Protein AF-A0A6P2BL40-F1 (afdb_monomer)

Organism: NCBI:txid2480626

Solvent-accessible surface area (backbone atoms only — not comparable to full-atom values): 5253 Å² total; per-residue (Å²): 107,69,71,59,49,71,74,36,64,90,84,48,86,89,82,88,74,70,84,94,47,65,71,63,38,35,65,53,48,53,50,52,60,61,49,58,78,47,88,80,55,86,58,92,46,70,66,57,43,50,52,51,52,52,54,44,51,51,54,50,66,76,30,62,72,58,56,51,49,25,36,52,72,33,74,57,68,92,68,79,77,79,134

Radius of gyration: 16.32 Å; Cα contacts (8 Å, |Δi|>4): 34; chains: 1; bounding box: 32×29×41 Å

Foldseek 3Di:
DVVVQVVPVVPDDDDDDDPPPVQLPLVVLVVCQLCVPVVPDPDPDPVSVVVSSVVSVVVCVVCVVSSVVSNVSSVDDPDDDDD

Sequence (83 aa):
MGRFVGSHLDWLTEVRLPAYAPELNAAEGAWSNMKSGLGNLAARDADQLAAIVKNRLKRIQYRPALIEGFLAQTGLTLEPQPP

InterPro domains:
  IPR036397 Ribonuclease H superfamily [G3DSA:3.30.420.10] (4-83)
  IPR038717 Tc1-like transposase, DDE domain [PF13358] (4-49)

pLDDT: mean 92.06, std 8.3, range [54.91, 98.0]

Mean predicted aligned error: 4.61 Å

Structure (mmCIF, N/CA/C/O backbone):
data_AF-A0A6P2BL40-F1
#
_entry.id   AF-A0A6P2BL40-F1
#
loop_
_atom_site.group_PDB
_atom_site.id
_atom_site.type_symbol
_atom_site.label_atom_id
_atom_site.label_alt_id
_atom_site.label_comp_id
_atom_site.label_asym_id
_atom_site.label_entity_id
_atom_site.label_seq_id
_atom_site.pdbx_PDB_ins_code
_atom_site.Cartn_x
_atom_site.Cartn_y
_atom_site.Cartn_z
_atom_site.occupancy
_atom_site.B_iso_or_equiv
_atom_site.auth_seq_id
_atom_site.auth_comp_id
_atom_site.auth_asym_id
_atom_site.auth_atom_id
_atom_site.pdbx_PDB_model_num
ATOM 1 N N . MET A 1 1 ? -13.583 -16.279 1.627 1.00 79.56 1 MET A N 1
ATOM 2 C CA . MET A 1 1 ? -13.192 -15.108 2.439 1.00 79.56 1 MET A CA 1
ATOM 3 C C . MET A 1 1 ? -13.829 -15.127 3.827 1.00 79.56 1 MET A C 1
ATOM 5 O O . MET A 1 1 ? -13.091 -15.297 4.782 1.00 79.56 1 MET A O 1
ATOM 9 N N . GLY A 1 2 ? -15.163 -15.091 3.969 1.00 86.88 2 GLY A N 1
ATOM 10 C CA . GLY A 1 2 ? -15.819 -15.049 5.294 1.00 86.88 2 GLY A CA 1
ATOM 11 C C . GLY A 1 2 ? -15.440 -16.178 6.267 1.00 86.88 2 GLY A C 1
ATOM 12 O O . GLY A 1 2 ? -15.210 -15.917 7.439 1.00 86.88 2 GLY A O 1
ATOM 13 N N . ARG A 1 3 ? -15.265 -17.418 5.781 1.00 90.69 3 ARG A N 1
ATOM 14 C CA . ARG A 1 3 ? -14.780 -18.542 6.611 1.00 90.69 3 ARG A CA 1
ATOM 15 C C . ARG A 1 3 ? -13.369 -18.323 7.170 1.00 90.69 3 ARG A C 1
ATOM 17 O O . ARG A 1 3 ? -13.095 -18.770 8.272 1.00 90.69 3 ARG A O 1
ATOM 24 N N . PHE A 1 4 ? -12.494 -17.664 6.411 1.00 93.12 4 PHE A N 1
ATOM 25 C CA . PHE A 1 4 ? -11.133 -17.352 6.849 1.00 93.12 4 PHE A CA 1
ATOM 26 C C . PHE A 1 4 ? -11.145 -16.237 7.895 1.00 93.12 4 PHE A C 1
ATOM 28 O O . PHE A 1 4 ? -10.490 -16.366 8.916 1.00 93.12 4 PHE A O 1
ATOM 35 N N . VAL A 1 5 ? -11.930 -15.178 7.676 1.00 93.19 5 VAL A N 1
ATOM 36 C CA . VAL A 1 5 ? -12.092 -14.103 8.668 1.00 93.19 5 VAL A CA 1
ATOM 37 C C . VAL A 1 5 ? -12.682 -14.661 9.966 1.00 93.19 5 VAL A C 1
ATOM 39 O O . VAL A 1 5 ? -12.127 -14.450 11.037 1.00 93.19 5 VAL A O 1
ATOM 42 N N . GLY A 1 6 ? -13.746 -15.464 9.869 1.00 92.81 6 GLY A N 1
ATOM 43 C CA . GLY A 1 6 ? -14.408 -16.059 11.031 1.00 92.81 6 GLY A CA 1
ATOM 44 C C . GLY A 1 6 ? -13.547 -17.041 11.832 1.00 92.81 6 GLY A C 1
ATOM 45 O O . GLY A 1 6 ? -13.840 -17.267 13.000 1.00 92.81 6 GLY A O 1
ATOM 46 N N . SER A 1 7 ? -12.489 -17.615 11.245 1.00 95.62 7 SER A N 1
ATOM 47 C CA . SER A 1 7 ? -11.562 -18.507 11.956 1.00 95.62 7 SER A CA 1
ATOM 48 C C . SER A 1 7 ? -10.358 -17.796 12.585 1.00 95.62 7 SER A C 1
ATOM 50 O O . SER A 1 7 ? -9.547 -18.475 13.200 1.00 95.62 7 SER A O 1
ATOM 52 N N . HIS A 1 8 ? -10.217 -16.478 12.405 1.00 95.12 8 HIS A N 1
ATOM 53 C CA . HIS A 1 8 ? -9.053 -15.693 12.849 1.00 95.12 8 HIS A CA 1
ATOM 54 C C . HIS A 1 8 ? -9.458 -14.408 13.592 1.00 95.12 8 HIS A C 1
ATOM 56 O O . HIS A 1 8 ? -8.756 -13.399 13.552 1.00 95.12 8 HIS A O 1
ATOM 62 N N . LEU A 1 9 ? -10.619 -14.421 14.255 1.00 91.31 9 LEU A N 1
ATOM 63 C CA . LEU A 1 9 ? -11.138 -13.263 14.996 1.00 91.31 9 LEU A CA 1
ATOM 64 C C . LEU A 1 9 ? -10.269 -12.875 16.208 1.00 91.31 9 LEU A C 1
ATOM 66 O O . LEU A 1 9 ? -10.479 -11.818 16.792 1.00 91.31 9 LEU A O 1
ATOM 70 N N . ASP A 1 10 ? -9.305 -13.716 16.588 1.00 94.81 10 ASP A N 1
ATOM 71 C CA . ASP A 1 10 ? -8.327 -13.463 17.645 1.00 94.81 10 ASP A CA 1
ATOM 72 C C . ASP A 1 10 ? -7.270 -12.414 17.257 1.00 94.81 10 ASP A C 1
ATOM 74 O O . ASP A 1 10 ? -6.705 -11.773 18.141 1.00 94.81 10 ASP A O 1
ATOM 78 N N . TRP A 1 11 ? -7.023 -12.197 15.959 1.00 93.50 11 TRP A N 1
ATOM 79 C CA . TRP A 1 11 ? -6.059 -11.195 15.477 1.00 93.50 11 TRP A CA 1
ATOM 80 C C . TRP A 1 11 ? -6.518 -10.382 14.255 1.00 93.50 11 TRP A C 1
ATOM 82 O O . TRP A 1 11 ? -5.817 -9.450 13.857 1.00 93.50 11 TRP A O 1
ATOM 92 N N . LEU A 1 12 ? -7.671 -10.697 13.650 1.00 91.31 12 LEU A N 1
ATOM 93 C CA . LEU A 1 12 ? -8.179 -10.032 12.448 1.00 91.31 12 LEU A CA 1
ATOM 94 C C . LEU A 1 12 ? -9.570 -9.420 12.665 1.00 91.31 12 LEU A C 1
ATOM 96 O O . LEU A 1 12 ? -10.558 -10.133 12.839 1.00 91.31 12 LEU A O 1
ATOM 100 N N . THR A 1 13 ? -9.658 -8.096 12.528 1.00 89.50 13 THR A N 1
ATOM 101 C CA . THR A 1 13 ? -10.923 -7.346 12.504 1.00 89.50 13 THR A CA 1
ATOM 102 C C . THR A 1 13 ? -11.295 -6.986 11.065 1.00 89.50 13 THR A C 1
ATOM 104 O O . THR A 1 13 ? -10.491 -6.399 10.342 1.00 89.50 13 THR A O 1
ATOM 107 N N . GLU A 1 14 ? -12.517 -7.311 10.633 1.00 89.75 14 GLU A N 1
ATOM 108 C CA . GLU A 1 14 ? -13.045 -6.912 9.320 1.00 89.75 14 GLU A CA 1
ATOM 109 C C . GLU A 1 14 ? -13.881 -5.632 9.439 1.00 89.75 14 GLU A C 1
ATOM 111 O O . GLU A 1 14 ? -14.888 -5.603 10.144 1.00 89.75 14 GLU A O 1
ATOM 116 N N . VAL A 1 15 ? -13.505 -4.596 8.687 1.00 88.31 15 VAL A N 1
ATOM 117 C CA . VAL A 1 15 ? -14.307 -3.380 8.496 1.00 88.31 15 VAL A CA 1
ATOM 118 C C . VAL A 1 15 ? -14.829 -3.380 7.062 1.00 88.31 15 VAL A C 1
ATOM 120 O O . VAL A 1 15 ? -14.045 -3.416 6.113 1.00 88.31 15 VAL A O 1
ATOM 123 N N . ARG A 1 16 ? -16.156 -3.366 6.882 1.00 89.81 16 ARG A N 1
ATOM 124 C CA . ARG A 1 16 ? -16.764 -3.298 5.545 1.00 89.81 16 ARG A CA 1
ATOM 125 C C . ARG A 1 16 ? -16.936 -1.846 5.120 1.00 89.81 16 ARG A C 1
ATOM 127 O O . ARG A 1 16 ? -17.640 -1.090 5.781 1.00 89.81 16 ARG A O 1
ATOM 134 N N . LEU A 1 17 ? -16.343 -1.491 3.987 1.00 91.19 17 LEU A N 1
ATOM 135 C CA . LEU A 1 17 ? -16.577 -0.202 3.343 1.00 91.19 17 LEU A CA 1
ATOM 136 C C . LEU A 1 17 ? -17.830 -0.262 2.448 1.00 91.19 17 LEU A C 1
ATOM 138 O O . LEU A 1 17 ? -18.151 -1.336 1.925 1.00 91.19 17 LEU A O 1
ATOM 142 N N . PRO A 1 18 ? -18.538 0.865 2.248 1.00 94.81 18 PRO A N 1
ATOM 143 C CA . PRO A 1 18 ? -19.608 0.965 1.262 1.00 94.81 18 PRO A CA 1
ATOM 144 C C . PRO A 1 18 ? -19.144 0.557 -0.142 1.00 94.81 18 PRO A C 1
ATOM 146 O O . PRO A 1 18 ? -17.989 0.759 -0.527 1.00 94.81 18 PRO A O 1
ATOM 149 N N . ALA A 1 19 ? -20.058 -0.001 -0.936 1.00 95.44 19 ALA A N 1
ATOM 150 C CA . ALA A 1 19 ? -19.782 -0.272 -2.342 1.00 95.44 19 ALA A CA 1
ATOM 151 C C . ALA A 1 19 ? -19.518 1.042 -3.098 1.00 95.44 19 ALA A C 1
ATOM 153 O O . ALA A 1 19 ? -20.153 2.054 -2.814 1.00 95.44 19 ALA A O 1
ATOM 154 N N . TYR A 1 20 ? -18.620 1.003 -4.086 1.00 93.31 20 TYR A N 1
ATOM 155 C CA . TYR A 1 20 ? -18.261 2.159 -4.922 1.00 93.31 20 TYR A CA 1
ATOM 156 C C . TYR A 1 20 ? -17.707 3.376 -4.160 1.00 93.31 20 TYR A C 1
ATOM 158 O O . TYR A 1 20 ? -17.852 4.495 -4.638 1.00 93.31 20 TYR A O 1
ATOM 166 N N . ALA A 1 21 ? -17.025 3.151 -3.032 1.00 95.38 21 ALA A N 1
ATOM 167 C CA . ALA A 1 21 ? -16.354 4.194 -2.251 1.00 95.38 21 ALA A CA 1
ATOM 168 C C . ALA A 1 21 ? -14.810 4.089 -2.329 1.00 95.38 21 ALA A C 1
ATOM 170 O O . ALA A 1 21 ? -14.159 3.761 -1.330 1.00 95.38 21 ALA A O 1
ATOM 171 N N . PRO A 1 22 ? -14.180 4.280 -3.509 1.00 94.62 22 PRO A N 1
ATOM 172 C CA . PRO A 1 22 ? -12.723 4.201 -3.649 1.00 94.62 22 PRO A CA 1
ATOM 173 C C . PRO A 1 22 ? -11.979 5.257 -2.817 1.00 94.62 22 PRO A C 1
ATOM 175 O O . PRO A 1 22 ? -10.844 5.022 -2.414 1.00 94.62 22 PRO A O 1
ATOM 178 N N . GLU A 1 23 ? -12.612 6.389 -2.514 1.00 94.50 23 GLU A N 1
ATOM 179 C CA . GLU A 1 23 ? -12.091 7.440 -1.637 1.00 94.50 23 GLU A CA 1
ATOM 180 C C . GLU A 1 23 ? -11.863 6.971 -0.194 1.00 94.50 23 GLU A C 1
ATOM 182 O O . GLU A 1 23 ? -11.034 7.543 0.509 1.00 94.50 23 GLU A O 1
ATOM 187 N N . LEU A 1 24 ? -12.545 5.902 0.231 1.00 95.19 24 LEU A N 1
ATOM 188 C CA . LEU A 1 24 ? -12.354 5.283 1.543 1.00 95.19 24 LEU A CA 1
ATOM 189 C C . LEU A 1 24 ? -11.284 4.178 1.532 1.00 95.19 24 LEU A C 1
ATOM 191 O O . LEU A 1 24 ? -10.906 3.667 2.585 1.00 95.19 24 LEU A O 1
ATOM 195 N N . ASN A 1 25 ? -10.774 3.791 0.359 1.00 93.81 25 ASN A N 1
ATOM 196 C CA . ASN A 1 25 ? -9.767 2.745 0.229 1.00 93.81 25 ASN A CA 1
ATOM 197 C C . ASN A 1 25 ? -8.349 3.335 0.191 1.00 93.81 25 ASN A C 1
ATOM 199 O O . ASN A 1 25 ? -7.852 3.736 -0.862 1.00 93.81 25 ASN A O 1
ATOM 203 N N . ALA A 1 26 ? -7.637 3.292 1.319 1.00 94.69 26 ALA A N 1
ATOM 204 C CA . ALA A 1 26 ? -6.263 3.797 1.426 1.00 94.69 26 ALA A CA 1
ATOM 205 C C . ALA A 1 26 ? -5.280 3.140 0.430 1.00 94.69 26 ALA A C 1
ATOM 207 O O . ALA A 1 26 ? -4.269 3.743 0.053 1.00 94.69 26 ALA A O 1
ATOM 208 N N . ALA A 1 27 ? -5.573 1.922 -0.046 1.00 95.25 27 ALA A N 1
ATOM 209 C CA . ALA A 1 27 ? -4.758 1.263 -1.063 1.00 95.25 27 ALA A CA 1
ATOM 210 C C . ALA A 1 27 ? -4.759 2.022 -2.405 1.00 95.25 27 ALA A C 1
ATOM 212 O O . ALA A 1 27 ? -3.761 1.959 -3.124 1.00 95.25 27 ALA A O 1
ATOM 213 N N . GLU A 1 28 ? -5.809 2.789 -2.725 1.00 96.12 28 GLU A N 1
ATOM 214 C CA . GLU A 1 28 ? -5.846 3.639 -3.925 1.00 96.12 28 GLU A CA 1
ATOM 215 C C . GLU A 1 28 ? -4.788 4.748 -3.870 1.00 96.12 28 GLU A C 1
ATOM 217 O O . GLU A 1 28 ? -4.126 5.032 -4.873 1.00 96.12 28 GLU A O 1
ATOM 222 N N . GLY A 1 29 ? -4.544 5.325 -2.687 1.00 95.44 29 GLY A N 1
ATOM 223 C CA . GLY A 1 29 ? -3.479 6.309 -2.473 1.00 95.44 29 GLY A CA 1
ATOM 224 C C . GLY A 1 29 ? -2.091 5.714 -2.723 1.00 95.44 29 GLY A C 1
ATOM 225 O O . GLY A 1 29 ? -1.291 6.270 -3.487 1.00 95.44 29 GLY A O 1
ATOM 226 N N . ALA A 1 30 ? -1.829 4.529 -2.163 1.00 95.50 30 ALA A N 1
ATOM 227 C CA . ALA A 1 30 ? -0.586 3.794 -2.398 1.00 95.50 30 ALA A CA 1
ATOM 228 C C . ALA A 1 30 ? -0.408 3.417 -3.880 1.00 95.50 30 ALA A C 1
ATOM 230 O O . ALA A 1 30 ? 0.685 3.557 -4.438 1.00 95.50 30 ALA A O 1
ATOM 231 N N . TRP A 1 31 ? -1.486 2.987 -4.540 1.00 95.31 31 TRP A N 1
ATOM 232 C CA . TRP A 1 31 ? -1.499 2.637 -5.958 1.00 95.31 31 TRP A CA 1
ATOM 233 C C . TRP A 1 31 ? -1.217 3.845 -6.855 1.00 95.31 31 TRP A C 1
ATOM 235 O O . TRP A 1 31 ? -0.374 3.770 -7.753 1.00 95.31 31 TRP A O 1
ATOM 245 N N . SER A 1 32 ? -1.870 4.978 -6.595 1.00 95.19 32 SER A N 1
ATOM 246 C CA . SER A 1 32 ? -1.628 6.243 -7.293 1.00 95.19 32 SER A CA 1
ATOM 247 C C . SER A 1 32 ? -0.171 6.693 -7.141 1.00 95.19 32 SER A C 1
ATOM 249 O O . SER A 1 32 ? 0.505 6.976 -8.135 1.00 95.19 32 SER A O 1
ATOM 251 N N . ASN A 1 33 ? 0.366 6.649 -5.916 1.00 95.62 33 ASN A N 1
ATOM 252 C CA . ASN A 1 33 ? 1.761 6.993 -5.645 1.00 95.62 33 ASN A CA 1
ATOM 253 C C . ASN A 1 33 ? 2.745 6.077 -6.390 1.00 95.62 33 ASN A C 1
ATOM 255 O O . ASN A 1 33 ? 3.673 6.561 -7.038 1.00 95.62 33 ASN A O 1
ATOM 259 N N . MET A 1 34 ? 2.518 4.762 -6.353 1.00 95.44 34 MET A N 1
ATOM 26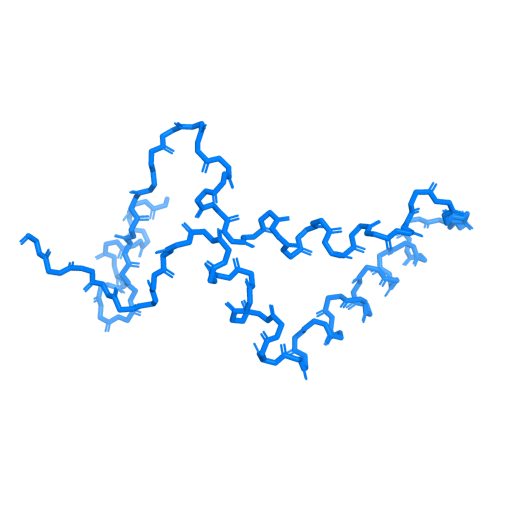0 C CA . MET A 1 34 ? 3.359 3.777 -7.034 1.00 95.44 34 MET A CA 1
ATOM 261 C C . MET A 1 34 ? 3.379 4.005 -8.553 1.00 95.44 34 MET A C 1
ATOM 263 O O . MET A 1 34 ? 4.457 3.998 -9.162 1.00 95.44 34 MET A O 1
ATOM 267 N N . LYS A 1 35 ? 2.207 4.267 -9.148 1.00 94.56 35 LYS A N 1
ATOM 268 C CA . LYS A 1 35 ? 2.045 4.529 -10.585 1.00 94.56 35 LYS A CA 1
ATOM 269 C C . LYS A 1 35 ? 2.587 5.881 -11.035 1.00 94.56 35 LYS A C 1
ATOM 271 O O . LYS A 1 35 ? 2.845 6.046 -12.227 1.00 94.56 35 LYS A O 1
ATOM 276 N N . SER A 1 36 ? 2.768 6.840 -10.129 1.00 92.62 36 SER A N 1
ATOM 277 C CA . SER A 1 36 ? 3.220 8.188 -10.480 1.00 92.62 36 SER A CA 1
ATOM 278 C C . SER A 1 36 ? 4.534 8.151 -11.269 1.00 92.62 36 SER A C 1
ATOM 280 O O . SER A 1 36 ? 5.550 7.632 -10.806 1.00 92.62 36 SER A O 1
ATOM 282 N N . GLY A 1 37 ? 4.521 8.6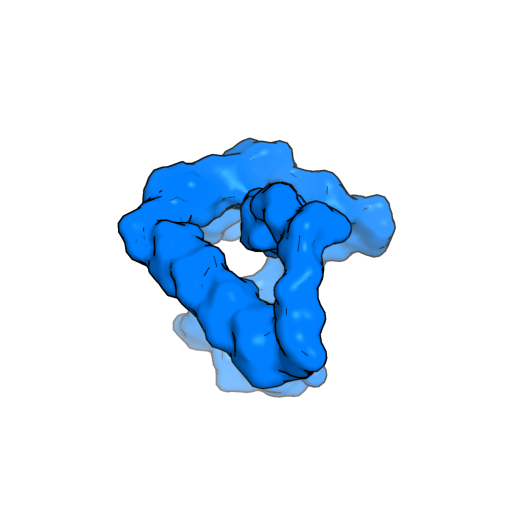41 -12.509 1.00 86.12 37 GLY A N 1
ATOM 283 C CA . GLY A 1 37 ? 5.684 8.606 -13.402 1.00 86.12 37 GLY A CA 1
ATOM 284 C C . GLY A 1 37 ? 6.034 7.231 -13.995 1.00 86.12 37 GLY A C 1
ATOM 285 O O . GLY A 1 37 ? 7.084 7.113 -14.618 1.00 86.12 37 GLY A O 1
ATOM 286 N N . LEU A 1 38 ? 5.201 6.192 -13.8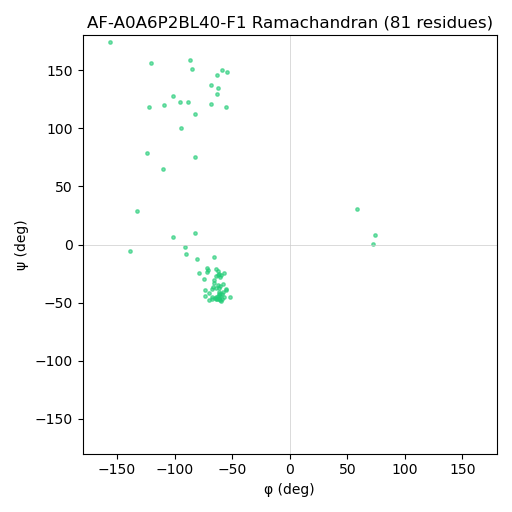27 1.00 91.88 38 LEU A N 1
ATOM 287 C CA . LEU A 1 38 ? 5.324 4.942 -14.599 1.00 91.88 38 LEU A CA 1
ATOM 288 C C . LEU A 1 38 ? 4.754 5.065 -16.016 1.00 91.88 38 LEU A C 1
ATOM 290 O O . LEU A 1 38 ? 5.197 4.336 -16.891 1.00 91.88 38 LEU A O 1
ATOM 294 N N . GLY A 1 39 ? 3.822 5.989 -16.270 1.00 88.62 39 GLY A N 1
ATOM 295 C CA . GLY A 1 39 ? 3.190 6.135 -17.592 1.00 88.62 39 GLY A CA 1
ATOM 296 C C . GLY A 1 39 ? 4.167 6.445 -18.735 1.00 88.62 39 GLY A C 1
ATOM 297 O O . GLY A 1 39 ? 3.913 6.067 -19.870 1.00 88.62 39 GLY A O 1
ATOM 298 N N . ASN A 1 40 ? 5.309 7.062 -18.422 1.00 89.75 40 ASN A N 1
ATOM 299 C CA . ASN A 1 40 ? 6.363 7.385 -19.391 1.00 89.75 40 ASN A CA 1
ATOM 300 C C . ASN A 1 40 ? 7.541 6.395 -19.348 1.00 89.75 40 ASN A C 1
ATOM 302 O O . ASN A 1 40 ? 8.576 6.630 -19.970 1.00 89.75 40 ASN A O 1
ATOM 306 N N . LEU A 1 41 ? 7.435 5.318 -18.568 1.00 91.81 41 LEU A N 1
ATOM 307 C CA . LEU A 1 41 ? 8.503 4.339 -18.418 1.00 91.81 41 LEU A CA 1
ATOM 308 C C . LEU A 1 41 ? 8.466 3.337 -19.578 1.00 91.81 41 LEU A C 1
ATOM 310 O O . LEU A 1 41 ? 7.582 2.487 -19.645 1.00 91.81 41 LEU A O 1
ATOM 314 N N . ALA A 1 42 ? 9.484 3.370 -20.433 1.00 93.06 42 ALA A N 1
ATOM 315 C CA . ALA A 1 42 ? 9.698 2.360 -21.466 1.00 93.06 42 ALA A CA 1
ATOM 316 C C . ALA A 1 42 ? 10.406 1.120 -20.882 1.00 93.06 42 ALA A C 1
ATOM 318 O O . ALA A 1 42 ? 11.612 0.933 -21.053 1.00 93.06 42 ALA A O 1
ATOM 319 N N . ALA A 1 43 ? 9.670 0.288 -20.138 1.00 93.81 43 ALA A N 1
ATOM 320 C CA . ALA A 1 43 ? 10.175 -1.020 -19.719 1.00 93.81 43 ALA A CA 1
ATOM 321 C C . ALA A 1 43 ? 10.302 -1.949 -20.940 1.00 93.81 43 ALA A C 1
ATOM 323 O O . ALA A 1 43 ? 9.420 -1.981 -21.794 1.00 93.81 43 ALA A O 1
ATOM 324 N N . ARG A 1 44 ? 11.404 -2.698 -21.022 1.00 95.56 44 ARG A N 1
ATOM 325 C CA . ARG A 1 44 ? 11.709 -3.609 -22.137 1.00 95.56 44 ARG A CA 1
ATOM 326 C C . ARG A 1 44 ? 10.870 -4.882 -22.099 1.00 95.56 44 ARG A C 1
ATOM 328 O 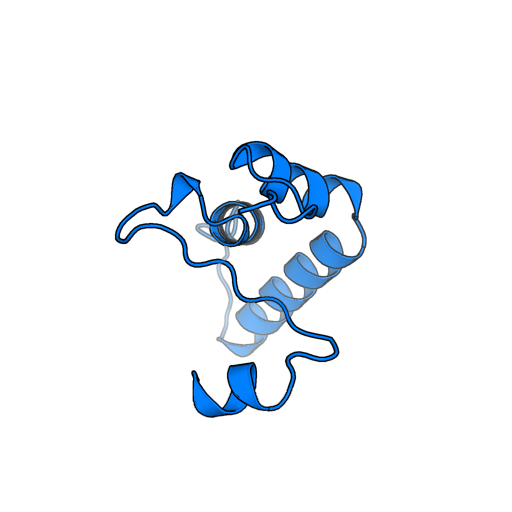O . ARG A 1 44 ? 10.584 -5.454 -23.143 1.00 95.56 44 ARG A O 1
ATOM 335 N N . ASP A 1 45 ? 10.483 -5.303 -20.901 1.00 96.75 45 ASP A N 1
ATOM 336 C CA . ASP A 1 45 ? 9.707 -6.507 -20.640 1.00 96.75 45 ASP A CA 1
ATOM 337 C C . ASP A 1 45 ? 8.955 -6.391 -19.299 1.00 96.75 45 ASP A C 1
ATOM 339 O O . ASP A 1 45 ? 9.101 -5.423 -18.536 1.00 96.75 45 ASP A O 1
ATOM 343 N N . ALA A 1 46 ? 8.113 -7.388 -19.024 1.00 96.75 46 ALA A N 1
ATOM 344 C CA . ALA A 1 46 ? 7.325 -7.454 -17.801 1.00 96.75 46 ALA A CA 1
ATOM 345 C C . ALA A 1 46 ? 8.193 -7.636 -16.544 1.00 96.75 46 ALA A C 1
ATOM 347 O O . ALA A 1 46 ? 7.830 -7.121 -15.485 1.00 96.75 46 ALA A O 1
ATOM 348 N N . ASP A 1 47 ? 9.343 -8.304 -16.647 1.00 98.00 47 ASP A N 1
ATOM 349 C CA . ASP A 1 47 ? 10.235 -8.548 -15.511 1.00 98.00 47 ASP A CA 1
ATOM 350 C C . ASP A 1 47 ? 10.908 -7.254 -15.046 1.00 98.00 47 ASP A C 1
ATOM 352 O O . ASP A 1 47 ? 10.961 -6.958 -13.846 1.00 98.00 47 ASP A O 1
ATOM 356 N N . GLN A 1 48 ? 11.342 -6.418 -15.988 1.00 97.12 48 GLN A N 1
ATOM 357 C CA . GLN A 1 48 ? 11.867 -5.088 -15.718 1.00 97.12 48 GLN A CA 1
ATOM 358 C C . GLN A 1 48 ? 10.799 -4.204 -15.069 1.00 97.12 48 GLN A C 1
ATOM 360 O O . GLN A 1 48 ? 11.087 -3.518 -14.081 1.00 97.12 48 GLN A O 1
ATOM 365 N N . LEU A 1 49 ? 9.561 -4.231 -15.576 1.00 96.06 49 LEU A N 1
ATOM 366 C CA . LEU A 1 49 ? 8.457 -3.494 -14.963 1.00 96.06 49 LEU A CA 1
ATOM 367 C C . LEU A 1 49 ? 8.189 -3.991 -13.535 1.00 96.06 49 LEU A C 1
ATOM 369 O O . LEU A 1 49 ? 8.101 -3.183 -12.608 1.00 96.06 49 LEU A O 1
ATOM 373 N N . ALA A 1 50 ? 8.128 -5.308 -13.332 1.00 97.38 50 ALA A N 1
ATOM 374 C CA . ALA A 1 50 ? 7.903 -5.914 -12.026 1.00 97.38 50 ALA A CA 1
ATOM 375 C C . ALA A 1 50 ? 9.005 -5.537 -11.024 1.00 97.38 50 ALA A C 1
ATOM 377 O O . ALA A 1 50 ? 8.700 -5.195 -9.879 1.00 97.38 50 ALA A O 1
ATOM 378 N N . ALA A 1 51 ? 10.275 -5.539 -11.438 1.00 97.50 51 ALA A N 1
ATOM 379 C CA . ALA A 1 51 ? 11.391 -5.112 -10.598 1.00 97.50 51 ALA A CA 1
ATOM 380 C C . ALA A 1 51 ? 11.254 -3.640 -10.170 1.00 97.50 51 ALA A C 1
ATOM 382 O O . ALA A 1 51 ? 11.459 -3.302 -9.001 1.00 97.50 51 ALA A O 1
ATOM 383 N N . ILE A 1 52 ? 10.848 -2.759 -11.088 1.00 96.56 52 ILE A N 1
ATOM 384 C CA . ILE A 1 52 ? 10.647 -1.333 -10.800 1.00 96.56 52 ILE A CA 1
ATOM 385 C C . ILE A 1 52 ? 9.466 -1.121 -9.848 1.00 96.56 52 ILE A C 1
ATOM 387 O O . ILE A 1 52 ? 9.598 -0.371 -8.876 1.00 96.56 52 ILE A O 1
ATOM 391 N N . VAL A 1 53 ? 8.338 -1.796 -10.084 1.00 96.69 53 VAL A N 1
ATOM 392 C CA . VAL A 1 53 ? 7.159 -1.750 -9.206 1.00 96.69 53 VAL A CA 1
ATOM 393 C C . VAL A 1 53 ? 7.520 -2.241 -7.803 1.00 96.69 53 VAL A C 1
ATOM 395 O O . VAL A 1 53 ? 7.275 -1.528 -6.831 1.00 96.69 53 VAL A O 1
ATOM 398 N N . LYS A 1 54 ? 8.198 -3.391 -7.680 1.00 97.50 54 LYS A N 1
ATOM 399 C CA . LYS A 1 54 ? 8.669 -3.929 -6.390 1.00 97.50 54 LYS A CA 1
ATOM 400 C C . LYS A 1 54 ? 9.580 -2.942 -5.657 1.00 97.50 54 LYS A C 1
ATOM 402 O O . LYS A 1 54 ? 9.383 -2.697 -4.471 1.00 97.50 54 LYS A O 1
ATOM 407 N N . ASN A 1 55 ? 10.530 -2.316 -6.354 1.00 96.81 55 ASN A N 1
ATOM 408 C CA . ASN A 1 55 ? 11.420 -1.313 -5.759 1.00 96.81 55 ASN A CA 1
ATOM 409 C C . ASN A 1 55 ? 10.681 -0.043 -5.306 1.00 96.81 55 ASN A C 1
ATOM 411 O O . ASN A 1 55 ? 11.079 0.593 -4.329 1.00 96.81 55 ASN A O 1
ATOM 415 N N . ARG A 1 56 ? 9.617 0.366 -6.004 1.00 96.25 56 ARG A N 1
ATOM 416 C CA . ARG A 1 56 ? 8.762 1.492 -5.586 1.00 96.25 56 ARG A CA 1
ATOM 417 C C . ARG A 1 56 ? 7.932 1.133 -4.356 1.00 96.25 56 ARG A C 1
ATOM 419 O O . ARG A 1 56 ? 7.965 1.881 -3.386 1.00 96.25 56 ARG A O 1
ATOM 426 N N . LEU A 1 57 ? 7.284 -0.031 -4.356 1.00 96.69 57 LEU A N 1
ATOM 427 C CA . LEU A 1 57 ? 6.532 -0.533 -3.202 1.00 96.69 57 LEU A CA 1
ATOM 428 C C . LEU A 1 57 ? 7.430 -0.690 -1.969 1.00 96.69 57 LEU A C 1
ATOM 430 O O . LEU A 1 57 ? 7.066 -0.244 -0.888 1.00 96.69 57 LEU A O 1
ATOM 434 N N . LYS A 1 58 ? 8.648 -1.214 -2.138 1.00 97.56 58 LYS A N 1
ATOM 435 C CA . LYS A 1 58 ? 9.636 -1.326 -1.058 1.00 97.56 58 LYS A CA 1
ATOM 436 C C . LYS A 1 58 ? 10.034 0.044 -0.492 1.00 97.56 58 LYS A C 1
ATOM 438 O O . LYS A 1 58 ? 10.179 0.192 0.714 1.00 97.56 58 LYS A O 1
ATOM 443 N N . ARG A 1 59 ? 10.151 1.081 -1.331 1.00 96.56 59 ARG A N 1
ATOM 444 C CA . ARG A 1 59 ? 10.378 2.463 -0.861 1.00 96.56 59 ARG A CA 1
ATOM 445 C C . ARG A 1 59 ? 9.190 3.032 -0.087 1.00 96.56 59 ARG A C 1
ATOM 447 O O .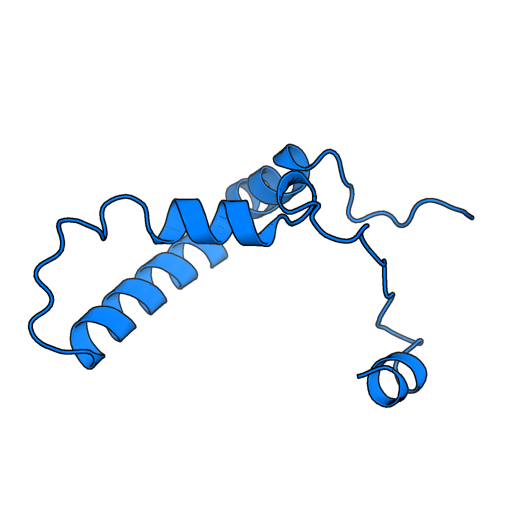 ARG A 1 59 ? 9.417 3.757 0.874 1.00 96.56 59 ARG A O 1
ATOM 454 N N . ILE A 1 60 ? 7.957 2.715 -0.486 1.00 96.75 60 ILE A N 1
ATOM 455 C CA . ILE A 1 60 ? 6.754 3.075 0.281 1.00 96.75 60 ILE A CA 1
ATOM 456 C C . ILE A 1 60 ? 6.778 2.364 1.641 1.00 96.75 60 ILE A C 1
ATOM 458 O O . ILE A 1 60 ? 6.589 3.012 2.664 1.00 96.75 60 ILE A O 1
ATOM 462 N N . GLN A 1 61 ? 7.104 1.068 1.662 1.00 96.44 61 GLN A N 1
ATOM 463 C CA . GLN A 1 61 ? 7.193 0.255 2.879 1.00 96.44 61 GLN A CA 1
ATOM 464 C C . GLN A 1 61 ? 8.157 0.841 3.923 1.00 96.44 61 GLN A C 1
ATOM 466 O O . GLN A 1 61 ? 7.856 0.825 5.111 1.00 96.44 61 GLN A O 1
ATOM 471 N N . TYR A 1 62 ? 9.295 1.395 3.496 1.00 97.50 62 TYR A N 1
ATOM 472 C CA . TYR A 1 62 ? 10.261 2.029 4.403 1.00 97.50 62 TYR A CA 1
ATOM 473 C C . TYR A 1 62 ? 9.917 3.476 4.788 1.00 97.50 62 TYR A C 1
ATOM 475 O O . TYR A 1 62 ? 10.743 4.159 5.392 1.00 97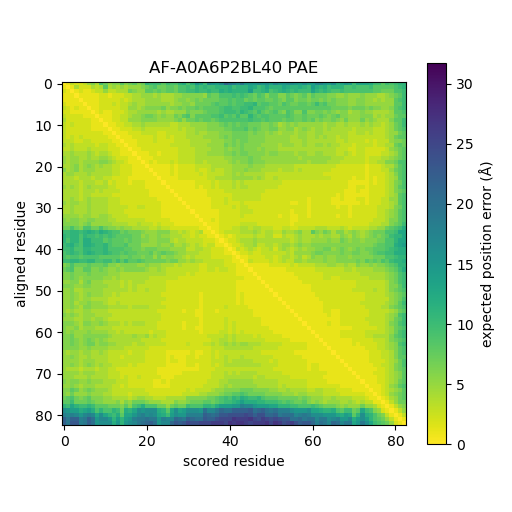.50 62 TYR A O 1
ATOM 483 N N . ARG A 1 63 ? 8.721 3.974 4.454 1.00 97.00 63 ARG A N 1
ATOM 484 C CA . ARG A 1 63 ? 8.257 5.321 4.817 1.00 97.00 63 ARG A CA 1
ATOM 485 C C . ARG A 1 63 ? 6.929 5.239 5.582 1.00 97.00 63 ARG A C 1
ATOM 487 O O . ARG A 1 63 ? 5.891 5.532 4.993 1.00 97.00 63 ARG A O 1
ATOM 494 N N . PRO A 1 64 ? 6.947 4.901 6.885 1.00 95.19 64 PRO A N 1
ATOM 495 C CA . PRO A 1 64 ? 5.731 4.751 7.693 1.00 95.19 64 PRO A CA 1
ATOM 496 C C . PRO A 1 64 ? 4.792 5.961 7.619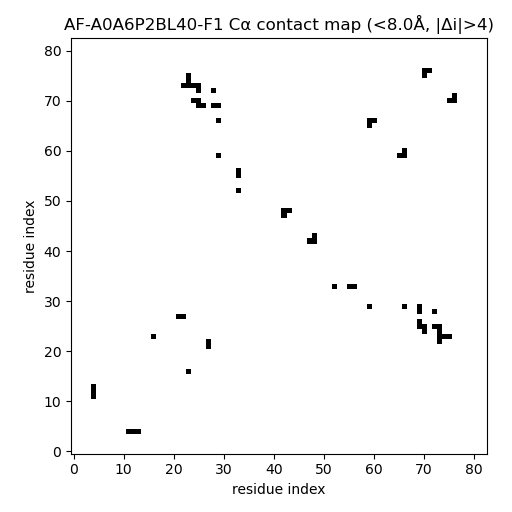 1.00 95.19 64 PRO A C 1
ATOM 498 O O . PRO A 1 64 ? 3.621 5.799 7.303 1.00 95.19 64 PRO A O 1
ATOM 501 N N . ALA A 1 65 ? 5.327 7.181 7.729 1.00 96.31 65 ALA A N 1
ATOM 502 C CA . ALA A 1 65 ? 4.535 8.410 7.616 1.00 96.31 65 ALA A CA 1
ATOM 503 C C . ALA A 1 65 ? 3.825 8.575 6.254 1.00 96.31 65 ALA A C 1
ATOM 505 O O . ALA A 1 65 ? 2.777 9.208 6.167 1.00 96.31 65 ALA A O 1
ATOM 506 N N . LEU A 1 66 ? 4.376 8.012 5.169 1.00 96.44 66 LEU A N 1
ATOM 507 C CA . LEU A 1 66 ? 3.705 8.015 3.865 1.00 96.44 66 LEU A CA 1
ATOM 508 C C . LEU A 1 66 ? 2.528 7.030 3.849 1.00 96.44 66 LEU A C 1
ATOM 510 O O . LEU A 1 66 ? 1.484 7.348 3.288 1.00 96.44 66 LEU A O 1
ATOM 514 N N . ILE A 1 67 ? 2.691 5.862 4.474 1.00 95.44 67 ILE A N 1
ATOM 515 C CA . ILE A 1 67 ? 1.622 4.866 4.622 1.00 95.44 67 ILE A CA 1
ATOM 516 C C . ILE A 1 67 ? 0.490 5.433 5.484 1.00 95.44 67 ILE A C 1
ATOM 518 O O . ILE A 1 67 ? -0.670 5.372 5.082 1.00 95.44 67 ILE A O 1
ATOM 522 N N . GLU A 1 68 ? 0.829 6.049 6.617 1.00 95.19 68 GLU A N 1
ATOM 523 C CA . GLU A 1 68 ? -0.125 6.758 7.477 1.00 95.19 68 GLU A CA 1
ATOM 524 C C . GLU A 1 68 ? -0.844 7.876 6.714 1.00 95.19 68 GLU A C 1
ATOM 526 O O . GLU A 1 68 ? -2.059 8.016 6.821 1.00 95.19 68 GLU A O 1
ATOM 531 N N . GLY A 1 69 ? -0.123 8.621 5.870 1.00 96.06 69 GLY A N 1
ATOM 532 C CA . GLY A 1 69 ? -0.705 9.653 5.015 1.00 96.06 69 GLY A CA 1
ATOM 533 C C . GLY A 1 69 ? -1.756 9.127 4.032 1.00 96.06 69 GLY A C 1
ATOM 534 O O . GLY A 1 69 ? -2.750 9.812 3.795 1.00 96.06 69 GLY A O 1
ATOM 535 N N . PHE A 1 70 ? -1.587 7.917 3.482 1.00 96.19 70 PHE A N 1
ATOM 536 C CA . PHE A 1 70 ? -2.606 7.309 2.616 1.00 96.19 70 PHE A CA 1
ATOM 537 C C . PHE A 1 70 ? -3.879 6.959 3.383 1.00 96.19 70 PHE A C 1
ATOM 539 O O . PHE A 1 70 ? -4.970 7.148 2.854 1.00 96.19 70 PHE A O 1
ATOM 546 N N . LEU A 1 71 ? -3.750 6.487 4.626 1.00 94.62 71 LEU A N 1
ATOM 547 C CA . LEU A 1 71 ? -4.905 6.245 5.484 1.00 94.62 71 LEU A CA 1
ATOM 548 C C . LEU A 1 71 ? -5.590 7.560 5.866 1.00 94.62 71 LEU A C 1
ATOM 550 O O . LEU A 1 71 ? -6.798 7.687 5.697 1.00 94.62 71 LEU A O 1
ATOM 554 N N . ALA A 1 72 ? -4.822 8.562 6.292 1.00 95.00 72 ALA A N 1
ATOM 555 C CA . ALA A 1 72 ? -5.351 9.859 6.703 1.00 95.00 72 ALA A CA 1
ATOM 556 C C . ALA A 1 72 ? -6.170 10.551 5.597 1.00 95.00 72 ALA A C 1
ATOM 558 O O . ALA A 1 72 ? -7.170 11.201 5.891 1.00 95.00 72 ALA A O 1
ATOM 559 N N . GLN A 1 73 ? -5.802 10.372 4.321 1.00 94.88 73 GLN A N 1
ATOM 560 C CA . GLN A 1 73 ? -6.564 10.901 3.178 1.00 94.88 73 GLN A CA 1
ATOM 561 C C . GLN A 1 73 ? -7.989 10.343 3.069 1.00 94.88 73 GLN A C 1
ATOM 563 O O . GLN A 1 73 ? -8.854 11.020 2.523 1.00 94.88 73 GLN A O 1
ATOM 568 N N . THR A 1 74 ? -8.243 9.144 3.597 1.00 94.38 74 THR A N 1
ATOM 569 C CA . THR A 1 74 ? -9.583 8.533 3.608 1.00 94.38 74 THR A CA 1
ATOM 570 C C . THR A 1 74 ? -10.476 9.073 4.730 1.00 94.38 74 THR A C 1
ATOM 572 O O . THR A 1 74 ? -11.671 8.796 4.753 1.00 94.38 74 THR A O 1
ATOM 575 N N . GLY A 1 75 ? -9.904 9.802 5.696 1.00 92.19 75 GLY A N 1
ATOM 576 C CA . GLY A 1 75 ? -10.582 10.194 6.935 1.00 92.19 75 GLY A CA 1
ATOM 577 C C . GLY A 1 75 ? -10.803 9.044 7.928 1.00 92.19 75 GLY A C 1
ATOM 578 O O . GLY A 1 75 ? -11.366 9.275 8.996 1.00 92.19 75 GLY A O 1
ATOM 579 N N . LEU A 1 76 ? -10.361 7.823 7.605 1.00 90.06 76 LEU A N 1
ATOM 580 C CA . LEU A 1 76 ? -10.443 6.658 8.484 1.00 90.06 76 LEU A CA 1
ATOM 581 C C . LEU A 1 76 ? -9.240 6.569 9.433 1.00 90.06 76 LEU A C 1
ATOM 583 O O . LEU A 1 76 ? -8.158 7.094 9.168 1.00 90.06 76 LEU A O 1
ATOM 587 N N . THR A 1 77 ? -9.429 5.844 10.533 1.00 87.25 77 THR A N 1
ATOM 588 C CA . THR A 1 77 ? -8.409 5.547 11.547 1.00 87.25 77 THR A CA 1
ATOM 589 C C . THR A 1 77 ? -8.210 4.038 11.677 1.00 87.25 77 THR A C 1
ATOM 591 O O . THR A 1 77 ? -9.107 3.264 11.355 1.00 87.25 77 THR A O 1
ATOM 594 N N . LEU A 1 78 ? -7.038 3.607 12.160 1.00 82.06 78 LEU A N 1
ATOM 595 C CA . LEU A 1 78 ? -6.793 2.190 12.484 1.00 82.06 78 LEU A CA 1
ATOM 596 C C . LEU A 1 78 ? -7.555 1.729 13.731 1.00 82.06 78 LEU A C 1
ATOM 598 O O . LEU A 1 78 ? -7.793 0.536 13.893 1.00 82.06 78 LEU A O 1
ATOM 602 N N . GLU A 1 79 ? -7.938 2.671 14.593 1.00 81.06 79 GLU A N 1
ATOM 603 C CA . GLU A 1 79 ? -8.801 2.396 15.734 1.00 81.06 79 GLU A CA 1
ATOM 604 C C . GLU A 1 79 ? -10.203 2.036 15.227 1.00 81.06 79 GLU A C 1
ATOM 606 O O . GLU A 1 79 ? -10.814 2.850 14.519 1.00 81.06 79 GLU A O 1
ATOM 611 N N . PRO A 1 80 ? -10.723 0.840 15.554 1.00 65.75 80 PRO A N 1
ATOM 612 C CA . PRO A 1 80 ? -12.082 0.478 15.196 1.00 65.75 80 PRO A CA 1
ATOM 613 C C . PRO A 1 80 ? -13.048 1.426 15.912 1.00 65.75 80 PRO A C 1
ATOM 615 O O . PRO A 1 80 ? -12.954 1.611 17.127 1.00 65.75 80 PRO A O 1
ATOM 618 N N . GLN A 1 81 ? -13.985 2.033 15.175 1.00 60.12 81 GLN A N 1
ATOM 619 C CA . GLN A 1 81 ? -15.064 2.761 15.836 1.00 60.12 81 GLN A CA 1
ATOM 620 C C . GLN A 1 81 ? -15.878 1.776 16.687 1.00 60.12 81 GLN A C 1
ATOM 622 O O . GLN A 1 81 ? -16.176 0.674 16.211 1.00 60.12 81 GLN A O 1
ATOM 627 N N . PRO A 1 82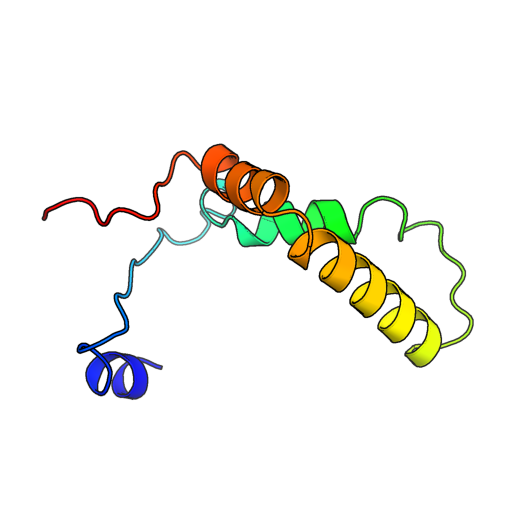 ? -16.215 2.137 17.941 1.00 54.91 82 PRO A N 1
ATOM 628 C CA . PRO A 1 82 ? -17.149 1.345 18.722 1.00 54.91 82 PRO A CA 1
ATOM 629 C C . PRO A 1 82 ? -18.494 1.255 17.978 1.00 54.91 82 PRO A C 1
ATOM 631 O O . PRO A 1 82 ? -18.812 2.164 17.205 1.00 54.91 82 PRO A O 1
ATOM 634 N N . PRO A 1 83 ? -1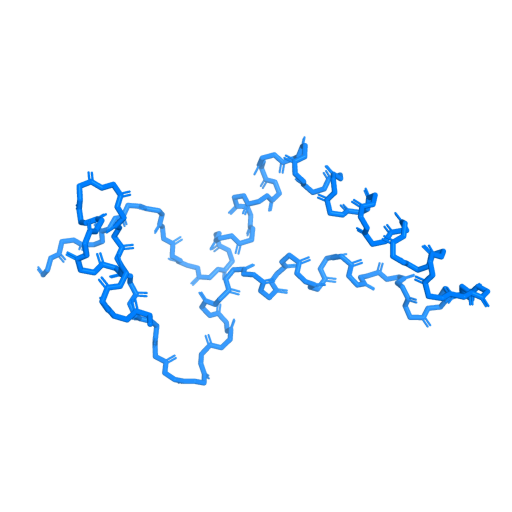9.240 0.153 18.169 1.00 55.94 83 PRO A N 1
ATOM 635 C CA . PRO A 1 83 ? -20.516 -0.077 17.495 1.00 55.94 83 PRO A CA 1
ATOM 636 C C . PRO A 1 83 ? -21.554 1.015 17.774 1.00 55.94 83 PRO A C 1
ATOM 638 O O . PRO A 1 83 ? -21.526 1.602 18.882 1.00 55.94 83 PRO A O 1
#

Secondary structure (DSSP, 8-state):
-HHHHHT-TTT----PPPTT-GGG-HHHHHHHHHHTTTTT---SSHHHHHHHHHHHHHHHHT-HHHHHHHHHTTT--SSPPP-